Protein AF-A0A147KIE3-F1 (afdb_monomer)

pLDDT: mean 81.84, std 14.67, range [44.56, 96.06]

Secondary structure (DSSP, 8-state):
-PPPPHHHHHHHHHHSS--HHHHHHHHH-TTSEEEEEE-TTS-EEEEEEE-SPPPPHHHHHTT--SEEEESSHHHHHHHHHHHHHHHHHHHH--

Nearest PDB structures (foldseek):
  1yvo-assembly1_A  TM=3.353E-01  e=1.344E+00  Pseudomonas aeruginosa PAO1
  4q3o-assembly4_H  TM=3.858E-01  e=2.890E+00  unidentified
  7kwh-assembly1_L  TM=3.612E-01  e=3.283E+00  Vibrio cholerae O1 biovar El Tor str. N16961

Sequence (94 aa):
MTEPSERELQRLNLLGPWPTGAEDLEASHPDWMIWRSRGQDGTHGPWMAQRPEFLTPRQQTRGLRSTLTADTVDELGRLLDAQERLREQEASDG

Solvent-accessible surface area (backbone atoms only — not comparable to full-atom values): 5686 Å² total; per-residue (Å²): 136,83,79,76,49,72,71,52,48,52,47,49,74,75,59,54,87,73,56,70,70,54,57,53,46,40,70,74,36,77,74,38,51,71,50,68,42,67,43,99,85,69,46,80,50,41,31,35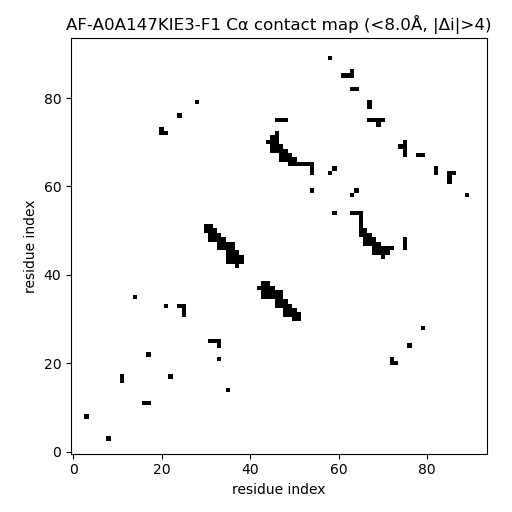,34,37,38,90,66,86,76,52,74,68,48,42,73,70,66,50,69,50,64,49,77,22,85,41,66,70,54,40,49,55,50,51,56,50,47,51,55,50,50,54,52,53,66,74,76,110

Foldseek 3Di:
DDDDDPVRVVVCVLAPPDP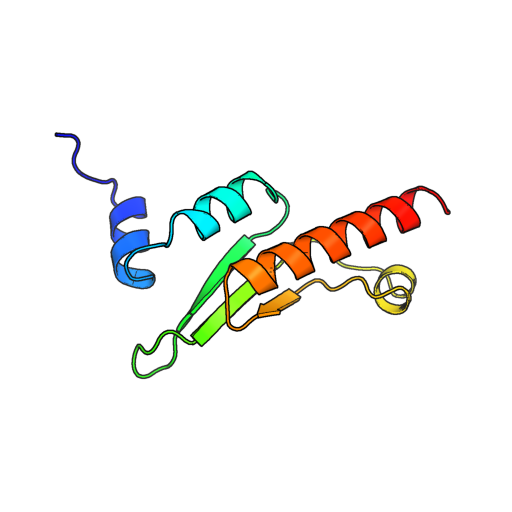PLVVVLCVVCVQKDWGWDADPVRDTHWIKIAGPDDDDPVLVVLPADRMDTGRDSVVVSVVSVVNVVSVVVVVVVD

Radius of gyration: 15.52 Å; Cα contacts (8 Å, |Δi|>4): 95; chains: 1; bounding box: 34×27×50 Å

Organism: NCBI:txid665004

Mean predicted aligned error: 8.34 Å

Structure (mmCIF, N/CA/C/O backbone):
data_AF-A0A147KIE3-F1
#
_entry.id   AF-A0A147KIE3-F1
#
loop_
_atom_site.group_PDB
_atom_site.id
_atom_site.type_symbol
_atom_site.label_atom_id
_atom_site.label_alt_id
_atom_site.label_comp_id
_atom_site.label_asym_id
_atom_site.label_entity_id
_atom_site.label_seq_id
_atom_site.pdbx_PDB_ins_code
_atom_site.Cartn_x
_atom_site.Cartn_y
_atom_site.Cartn_z
_atom_site.occupancy
_atom_site.B_iso_or_equiv
_atom_site.auth_seq_id
_atom_site.auth_comp_id
_atom_site.auth_asym_id
_atom_site.auth_atom_id
_atom_site.pdbx_PDB_model_num
ATOM 1 N N . MET A 1 1 ? -8.765 11.644 -30.950 1.00 44.56 1 MET A N 1
ATOM 2 C CA . MET A 1 1 ? -7.559 11.306 -30.170 1.00 44.56 1 MET A CA 1
ATOM 3 C C . MET A 1 1 ? -7.428 12.389 -29.126 1.00 44.56 1 MET A C 1
ATOM 5 O O . MET A 1 1 ? -7.211 13.529 -29.507 1.00 44.56 1 MET A O 1
ATOM 9 N N . THR A 1 2 ? -7.722 12.075 -27.870 1.00 62.34 2 THR A N 1
ATOM 10 C CA . THR A 1 2 ? -7.643 13.049 -26.776 1.00 62.34 2 THR A CA 1
ATOM 11 C C . THR A 1 2 ? -6.191 13.120 -26.332 1.00 62.34 2 THR A C 1
ATOM 13 O O . THR A 1 2 ? -5.588 12.080 -26.073 1.00 62.34 2 THR A O 1
ATOM 16 N N . GLU A 1 3 ? -5.614 14.315 -26.322 1.00 57.66 3 GLU A N 1
ATOM 17 C CA . GLU A 1 3 ? -4.260 14.513 -25.811 1.00 57.66 3 GLU A CA 1
ATOM 18 C C . GLU A 1 3 ? -4.255 14.263 -24.291 1.00 57.66 3 GLU A C 1
ATOM 20 O O . GLU A 1 3 ? -5.180 14.712 -23.605 1.00 57.66 3 GLU A O 1
ATOM 25 N N . PRO A 1 4 ? -3.274 13.508 -23.762 1.00 55.59 4 PRO A N 1
ATOM 26 C CA . PRO A 1 4 ? -3.196 13.204 -22.338 1.00 55.59 4 PRO A CA 1
ATOM 27 C C . PRO A 1 4 ? -3.027 14.494 -21.534 1.00 55.59 4 PRO A C 1
ATOM 29 O O . PRO A 1 4 ? -2.285 15.399 -21.921 1.00 55.59 4 PRO A O 1
ATOM 32 N N . SER A 1 5 ? -3.723 14.583 -20.402 1.00 75.25 5 SER A N 1
ATOM 33 C CA . SER A 1 5 ? -3.676 15.770 -19.539 1.00 75.25 5 SER A CA 1
ATOM 34 C C . SER A 1 5 ? -2.264 16.003 -18.983 1.00 75.25 5 SER A C 1
ATOM 36 O O . SER A 1 5 ? -1.483 15.069 -18.844 1.00 75.25 5 SER A O 1
ATOM 38 N N . GLU A 1 6 ? -1.928 17.226 -18.566 1.00 50.06 6 GLU A N 1
ATOM 39 C CA . GLU A 1 6 ? -0.601 17.546 -18.000 1.00 50.06 6 GLU A CA 1
ATOM 40 C C . GLU A 1 6 ? -0.248 16.690 -16.765 1.00 50.06 6 GLU A C 1
ATOM 42 O O . GLU A 1 6 ? 0.891 16.255 -16.605 1.00 50.06 6 GLU A O 1
ATOM 47 N N . ARG A 1 7 ? -1.248 16.342 -15.943 1.00 56.41 7 ARG A N 1
ATOM 48 C CA . ARG A 1 7 ? -1.111 15.358 -14.851 1.00 56.41 7 ARG A CA 1
ATOM 49 C C . ARG A 1 7 ? -0.764 13.952 -15.342 1.00 56.41 7 ARG A C 1
ATOM 51 O O . ARG A 1 7 ? -0.026 13.229 -14.683 1.00 56.41 7 ARG A O 1
ATOM 58 N N . GLU A 1 8 ? -1.310 13.571 -16.483 1.00 58.78 8 GLU A N 1
ATOM 59 C CA . GLU A 1 8 ? -1.138 12.266 -17.119 1.00 58.78 8 GLU A CA 1
ATOM 60 C C . GLU A 1 8 ? 0.238 12.172 -17.785 1.00 58.7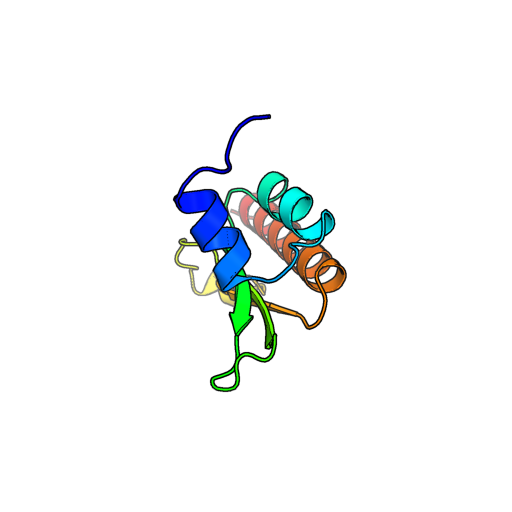8 8 GLU A C 1
ATOM 62 O O . GLU A 1 8 ? 0.931 11.169 -17.651 1.00 58.78 8 GLU A O 1
ATOM 67 N N . LEU A 1 9 ? 0.697 13.270 -18.390 1.00 56.66 9 LEU A N 1
ATOM 68 C CA . LEU A 1 9 ? 2.060 13.432 -18.887 1.00 56.66 9 LEU A CA 1
ATOM 69 C C . LEU A 1 9 ? 3.087 13.451 -17.750 1.00 56.66 9 LEU A C 1
ATOM 71 O O . LEU A 1 9 ? 4.119 12.795 -17.861 1.00 56.66 9 LEU A O 1
ATOM 75 N N . GLN A 1 10 ? 2.808 14.131 -16.632 1.00 57.00 10 GLN A N 1
ATOM 76 C CA . GLN A 1 10 ? 3.653 14.048 -15.436 1.00 57.00 10 GLN A CA 1
ATOM 77 C C . GLN A 1 10 ? 3.688 12.620 -14.870 1.00 57.00 10 GLN A C 1
ATOM 79 O O . GLN A 1 10 ? 4.769 12.148 -14.525 1.00 57.00 10 GLN A O 1
ATOM 84 N N . ARG A 1 11 ? 2.558 11.896 -14.857 1.00 51.25 11 ARG A N 1
ATOM 85 C CA . ARG A 1 11 ? 2.492 10.465 -14.501 1.00 51.25 11 ARG A CA 1
ATOM 86 C C . ARG A 1 11 ? 3.359 9.601 -15.425 1.00 51.25 11 ARG A C 1
ATOM 88 O O . ARG A 1 11 ? 4.216 8.868 -14.942 1.00 51.25 11 ARG A O 1
ATOM 95 N N . LEU A 1 12 ? 3.198 9.729 -16.739 1.00 53.25 12 LEU A N 1
ATOM 96 C CA . LEU A 1 12 ? 3.939 8.951 -17.740 1.00 53.25 12 LEU A CA 1
ATOM 97 C C . LEU A 1 12 ? 5.452 9.229 -17.706 1.00 53.25 12 LEU A C 1
ATOM 99 O O . LEU A 1 12 ? 6.257 8.315 -17.882 1.00 53.25 12 LEU A O 1
ATOM 103 N N . ASN A 1 13 ? 5.850 10.477 -17.444 1.00 54.12 13 ASN A N 1
ATOM 104 C CA . ASN A 1 13 ? 7.254 10.899 -17.431 1.00 54.12 13 ASN A CA 1
ATOM 105 C C . ASN A 1 13 ? 7.970 10.576 -16.097 1.00 54.12 13 ASN A C 1
ATOM 107 O O . ASN A 1 13 ? 9.197 10.444 -16.048 1.00 54.12 13 ASN A O 1
ATOM 111 N N . LEU A 1 14 ? 7.217 10.406 -15.003 1.00 52.59 14 LEU A N 1
ATOM 112 C CA . LEU A 1 14 ? 7.757 10.011 -13.698 1.00 52.59 14 LEU A CA 1
ATOM 113 C C . LEU A 1 14 ? 7.894 8.485 -13.527 1.00 52.59 14 LEU A C 1
ATOM 115 O O . LEU A 1 14 ? 8.780 8.076 -12.774 1.00 52.59 14 LEU A O 1
ATOM 119 N N . LEU A 1 15 ? 7.080 7.663 -14.212 1.00 50.31 15 LEU A N 1
ATOM 120 C CA . LEU A 1 15 ? 6.797 6.276 -13.785 1.00 50.31 15 LEU A CA 1
ATOM 121 C C . LEU A 1 15 ? 7.095 5.158 -14.812 1.00 50.31 15 LEU A C 1
ATOM 123 O O . LEU A 1 15 ? 6.955 3.982 -14.474 1.00 50.31 15 LEU A O 1
ATOM 127 N N . GLY A 1 16 ? 7.511 5.476 -16.046 1.00 49.75 16 GLY A N 1
ATOM 128 C CA . GLY A 1 16 ? 7.540 4.474 -17.125 1.00 49.75 16 GLY A CA 1
ATOM 129 C C . GLY A 1 16 ? 6.122 3.974 -17.465 1.00 49.75 16 GLY A C 1
ATOM 130 O O . GLY A 1 16 ? 5.150 4.520 -16.942 1.00 49.75 16 GLY A O 1
ATOM 131 N N . PRO A 1 17 ? 5.943 2.973 -18.351 1.00 53.34 17 PRO A N 1
ATOM 132 C CA . PRO A 1 17 ? 4.619 2.405 -18.582 1.00 53.34 17 PRO A CA 1
ATOM 133 C C . PRO A 1 17 ? 4.105 1.806 -17.270 1.00 53.34 17 PRO A C 1
ATOM 135 O O . PRO A 1 17 ? 4.665 0.836 -16.754 1.00 53.34 17 PRO A O 1
ATOM 138 N N . TRP A 1 18 ? 3.062 2.423 -16.721 1.00 59.25 18 TRP A N 1
ATOM 1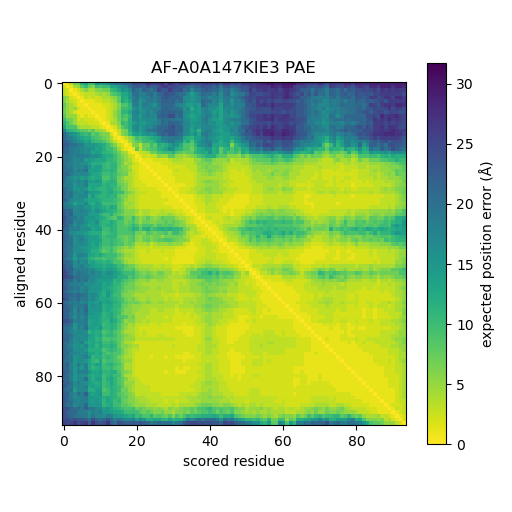39 C CA . TRP A 1 18 ? 2.358 1.925 -15.554 1.00 59.25 18 TRP A CA 1
ATOM 140 C C . TRP A 1 18 ? 1.750 0.568 -15.928 1.00 59.25 18 TRP A C 1
ATOM 142 O O . TRP A 1 18 ? 0.996 0.495 -16.902 1.00 59.25 18 TRP A O 1
ATOM 152 N N . PRO A 1 19 ? 2.124 -0.536 -15.264 1.00 66.88 19 PRO A N 1
ATOM 153 C CA . PRO A 1 19 ? 1.493 -1.809 -15.557 1.00 66.88 19 PRO A CA 1
ATOM 154 C C . PRO A 1 19 ? 0.022 -1.707 -15.153 1.00 66.88 19 PRO A C 1
ATOM 156 O O . PRO A 1 19 ? -0.271 -1.197 -14.074 1.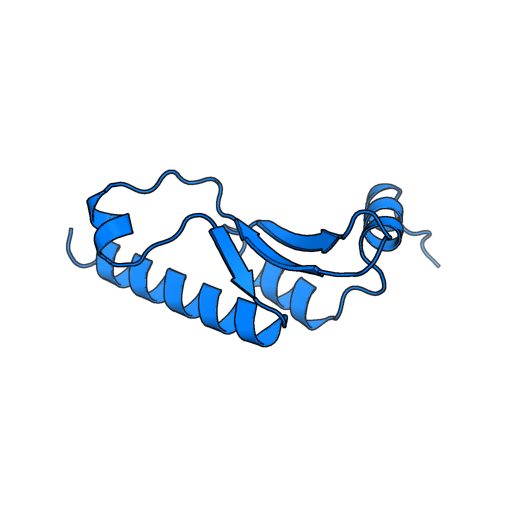00 66.88 19 PRO A O 1
ATOM 159 N N . THR A 1 20 ? -0.886 -2.230 -15.979 1.00 65.25 20 THR A N 1
ATOM 160 C CA . THR A 1 20 ? -2.340 -2.244 -15.717 1.00 65.25 20 THR A CA 1
ATOM 161 C C . THR A 1 20 ? -2.664 -2.689 -14.284 1.00 65.25 20 THR A C 1
ATOM 163 O O . THR A 1 20 ? -3.474 -2.069 -13.607 1.00 65.25 20 THR A O 1
ATOM 166 N N . GLY A 1 21 ? -1.908 -3.658 -13.753 1.00 73.81 21 GLY A N 1
ATOM 167 C CA . GLY A 1 21 ? -2.085 -4.143 -12.383 1.00 73.81 21 GLY A CA 1
ATOM 168 C C . GLY A 1 21 ? -1.871 -3.109 -11.269 1.00 73.81 21 GLY A C 1
ATOM 169 O O . GLY A 1 21 ? -2.380 -3.315 -10.177 1.00 73.81 21 GLY A O 1
ATOM 170 N N . ALA A 1 22 ? -1.156 -2.003 -11.499 1.00 78.19 22 ALA A N 1
ATOM 171 C CA . ALA A 1 22 ? -0.991 -0.947 -10.496 1.00 78.19 22 ALA A CA 1
ATOM 172 C C . ALA A 1 22 ? -2.166 0.051 -10.490 1.00 78.19 22 ALA A C 1
ATOM 174 O O . ALA A 1 22 ? -2.483 0.604 -9.441 1.00 78.19 22 ALA A O 1
ATOM 175 N N . GLU A 1 23 ? -2.834 0.262 -11.631 1.00 81.56 23 GLU A N 1
ATOM 176 C CA . GLU A 1 23 ? -4.092 1.026 -11.718 1.00 81.56 23 GLU A CA 1
ATOM 177 C C . GLU A 1 23 ? -5.221 0.284 -11.003 1.00 81.56 23 GLU A C 1
ATOM 179 O O . GLU A 1 23 ? -5.936 0.876 -10.195 1.00 81.56 23 GLU A O 1
ATOM 184 N N . ASP A 1 24 ? -5.330 -1.024 -11.247 1.00 85.62 24 ASP A N 1
ATOM 185 C CA . ASP A 1 24 ? -6.297 -1.883 -10.561 1.00 85.62 24 ASP A CA 1
ATOM 186 C C . ASP A 1 24 ? -6.067 -1.886 -9.040 1.00 85.62 24 ASP A C 1
ATOM 188 O O . ASP A 1 24 ? -7.024 -1.865 -8.261 1.00 85.62 24 ASP A O 1
ATOM 192 N N . LEU A 1 25 ? -4.799 -1.855 -8.608 1.00 87.56 25 LEU A N 1
ATOM 193 C CA . LEU A 1 25 ? -4.425 -1.780 -7.195 1.00 87.56 25 LEU A CA 1
ATOM 194 C C . LEU A 1 25 ? -4.869 -0.458 -6.551 1.00 87.56 25 LEU A C 1
ATOM 196 O O . LEU A 1 25 ? -5.462 -0.466 -5.477 1.00 87.56 25 LEU A O 1
ATOM 200 N N . GLU A 1 26 ? -4.615 0.675 -7.210 1.00 88.12 26 GLU A N 1
ATOM 201 C CA . GLU A 1 26 ? -5.038 2.000 -6.732 1.00 88.12 26 GLU A CA 1
ATOM 202 C C . GLU A 1 26 ? -6.567 2.102 -6.650 1.00 88.12 26 GLU A C 1
ATOM 204 O O . GLU A 1 26 ? -7.105 2.605 -5.664 1.00 88.12 26 GLU A O 1
ATOM 209 N N . ALA A 1 27 ? -7.278 1.553 -7.639 1.00 88.69 27 ALA A N 1
ATOM 210 C CA . ALA A 1 27 ? -8.737 1.510 -7.636 1.00 88.69 27 ALA A CA 1
ATOM 211 C C . ALA A 1 27 ? -9.308 0.615 -6.520 1.00 88.69 27 ALA A C 1
ATOM 213 O O . ALA A 1 27 ? -10.348 0.939 -5.944 1.00 88.69 27 ALA A O 1
ATOM 214 N N . SER A 1 28 ? -8.634 -0.495 -6.207 1.00 90.75 28 SER A N 1
ATOM 215 C CA . SER A 1 28 ? -9.073 -1.457 -5.185 1.00 90.75 28 SER A CA 1
ATOM 216 C C . SER A 1 28 ? -8.736 -1.018 -3.757 1.00 90.75 28 SER A C 1
ATOM 218 O O . SER A 1 28 ? -9.398 -1.448 -2.814 1.00 90.75 28 SER A O 1
ATOM 220 N N . HIS A 1 29 ? -7.742 -0.141 -3.586 1.00 91.19 29 HIS A N 1
ATOM 221 C CA . HIS A 1 29 ? -7.262 0.323 -2.283 1.00 91.19 29 HIS A CA 1
ATOM 222 C C . HIS A 1 29 ? -7.220 1.862 -2.210 1.00 91.19 29 HIS A C 1
ATOM 224 O O . HIS A 1 29 ? -6.141 2.441 -2.086 1.00 91.19 29 HIS A O 1
ATOM 230 N N . PRO A 1 30 ? -8.378 2.553 -2.230 1.00 90.06 30 PRO A N 1
ATOM 231 C CA . PRO A 1 30 ? -8.440 4.020 -2.301 1.00 90.06 30 PRO A CA 1
ATOM 232 C C . PRO A 1 30 ? -7.858 4.740 -1.072 1.00 90.06 30 PRO A C 1
ATOM 234 O O . PRO A 1 30 ? -7.518 5.920 -1.151 1.00 90.06 30 PRO A O 1
ATOM 237 N N . ASP A 1 31 ? -7.718 4.041 0.056 1.00 90.19 31 ASP A N 1
ATOM 238 C CA . ASP A 1 31 ? -7.082 4.561 1.275 1.00 90.19 31 ASP A CA 1
ATOM 239 C C . ASP A 1 31 ? -5.542 4.569 1.200 1.00 90.19 31 ASP A C 1
ATOM 241 O O . ASP A 1 31 ? -4.867 5.099 2.091 1.00 90.19 31 ASP A O 1
ATOM 245 N N . TRP A 1 32 ? -4.973 3.981 0.145 1.00 92.94 32 TRP A N 1
ATOM 246 C CA . TRP A 1 32 ? -3.541 3.825 -0.043 1.00 92.94 32 TRP A CA 1
ATOM 247 C C . TRP A 1 32 ? -3.057 4.627 -1.246 1.00 92.94 32 TRP A C 1
ATOM 249 O O . TRP A 1 32 ? -3.495 4.458 -2.378 1.00 92.94 32 TRP A O 1
ATOM 259 N N . MET A 1 33 ? -2.064 5.474 -1.007 1.00 91.94 33 MET A N 1
ATOM 260 C CA . MET A 1 33 ? -1.259 6.059 -2.066 1.00 91.94 33 MET A CA 1
ATOM 261 C C . MET A 1 33 ? -0.254 5.010 -2.536 1.00 91.94 33 MET A C 1
ATOM 263 O O . MET A 1 33 ? 0.544 4.543 -1.727 1.00 91.94 33 MET A O 1
ATOM 267 N N . ILE A 1 34 ? -0.274 4.651 -3.819 1.00 90.75 34 ILE A N 1
ATOM 268 C CA . ILE A 1 34 ? 0.612 3.638 -4.409 1.00 90.75 34 ILE A CA 1
ATOM 269 C C . ILE A 1 34 ? 1.528 4.301 -5.437 1.00 90.75 34 ILE A C 1
ATOM 271 O O . ILE A 1 34 ? 1.088 5.088 -6.273 1.00 90.75 34 ILE A O 1
ATOM 275 N N . TRP A 1 35 ? 2.823 4.003 -5.377 1.00 89.19 35 TRP A N 1
ATOM 276 C CA . TRP A 1 35 ? 3.804 4.523 -6.326 1.00 89.19 35 TRP A CA 1
ATOM 277 C C . TRP A 1 35 ? 4.993 3.581 -6.472 1.00 89.19 35 TRP A C 1
ATOM 279 O O . TRP A 1 35 ? 5.228 2.703 -5.643 1.00 89.19 35 TRP A O 1
ATOM 289 N N . ARG A 1 36 ? 5.789 3.788 -7.522 1.00 86.75 36 ARG A N 1
ATOM 290 C CA . ARG A 1 36 ? 7.065 3.096 -7.693 1.00 86.75 36 ARG A CA 1
ATOM 291 C C . ARG A 1 36 ? 8.206 4.029 -7.315 1.00 86.75 36 ARG A C 1
ATOM 293 O O . ARG A 1 36 ? 8.290 5.147 -7.822 1.00 86.75 36 ARG A O 1
ATOM 300 N N . SER A 1 37 ? 9.068 3.588 -6.403 1.00 86.44 37 SER A N 1
ATOM 301 C CA . SER A 1 37 ? 10.268 4.336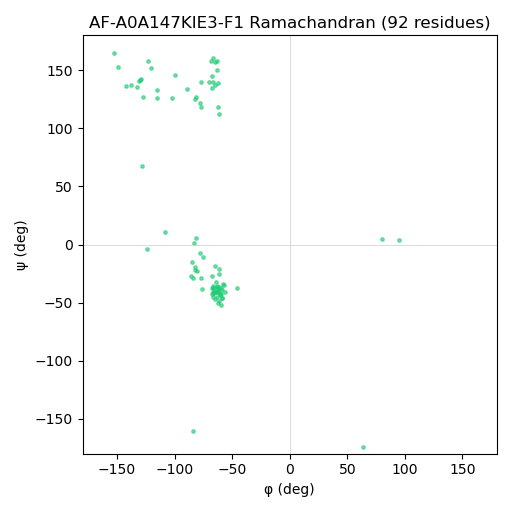 -6.031 1.00 86.44 37 SER A CA 1
ATOM 302 C C . SER A 1 37 ? 11.201 4.478 -7.235 1.00 86.44 37 SER A C 1
ATOM 304 O O . SER A 1 37 ? 11.240 3.612 -8.113 1.00 86.44 37 SER A O 1
ATOM 306 N N . ARG A 1 38 ? 11.974 5.563 -7.274 1.00 81.62 38 ARG A N 1
ATOM 307 C CA . ARG A 1 38 ? 12.945 5.831 -8.336 1.00 81.62 38 ARG A CA 1
ATOM 308 C C . ARG A 1 38 ? 14.306 6.133 -7.723 1.00 81.62 38 ARG A C 1
ATOM 310 O O . ARG A 1 38 ? 14.419 6.993 -6.850 1.00 81.62 38 ARG A O 1
ATOM 317 N N . GLY A 1 39 ? 15.325 5.407 -8.176 1.00 79.62 39 GLY A N 1
ATOM 318 C CA . GLY A 1 39 ? 16.718 5.653 -7.820 1.00 79.62 39 GLY A CA 1
ATOM 319 C C . GLY A 1 39 ? 17.217 6.985 -8.383 1.00 79.62 39 GLY A C 1
ATOM 320 O O . GLY A 1 39 ? 16.644 7.532 -9.328 1.00 79.62 39 GLY A O 1
ATOM 321 N N . GLN A 1 40 ? 18.308 7.514 -7.819 1.00 79.12 40 GLN A N 1
ATOM 322 C CA . GLN A 1 40 ? 18.928 8.759 -8.308 1.00 79.12 40 GLN A CA 1
ATOM 323 C C . GLN A 1 40 ? 19.430 8.651 -9.757 1.00 79.12 40 GLN A C 1
ATOM 325 O O . GLN A 1 40 ? 19.517 9.649 -10.463 1.00 79.12 40 GLN A O 1
ATOM 330 N N . ASP A 1 41 ? 19.731 7.435 -10.203 1.00 81.38 41 ASP A N 1
ATOM 331 C CA . ASP A 1 41 ? 20.130 7.078 -11.566 1.00 81.38 41 ASP A CA 1
ATOM 332 C C . ASP A 1 41 ? 18.935 6.883 -12.519 1.00 81.38 41 ASP A C 1
ATOM 334 O O . ASP A 1 41 ? 19.106 6.561 -13.693 1.00 81.38 41 ASP A O 1
ATOM 338 N N . GLY A 1 42 ? 17.712 7.079 -12.026 1.00 76.38 42 GLY A N 1
ATOM 339 C CA . GLY A 1 42 ? 16.485 6.894 -12.782 1.00 76.38 42 GLY A CA 1
ATOM 340 C C . GLY A 1 42 ? 16.034 5.442 -12.908 1.00 76.38 42 GLY A C 1
ATOM 341 O O . GLY A 1 42 ? 15.026 5.204 -13.573 1.00 76.38 42 GLY A O 1
ATOM 342 N N . THR A 1 43 ? 16.719 4.493 -12.262 1.00 80.75 43 THR A N 1
ATOM 343 C CA . THR A 1 43 ? 16.261 3.103 -12.204 1.00 80.75 43 THR A CA 1
ATOM 344 C C . THR A 1 43 ? 14.982 2.992 -11.385 1.00 80.75 43 THR A C 1
ATOM 346 O O . THR A 1 43 ? 14.759 3.7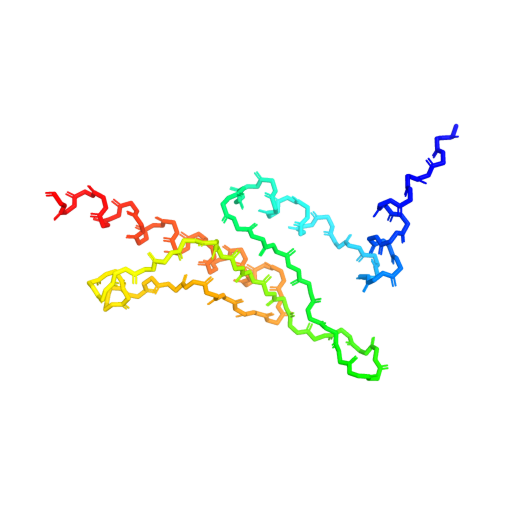20 -10.412 1.00 80.75 43 THR A O 1
ATOM 349 N N . HIS A 1 44 ? 14.102 2.083 -11.797 1.00 80.81 44 HIS A N 1
ATOM 350 C CA . HIS A 1 44 ? 12.899 1.807 -11.033 1.00 80.81 44 HIS A CA 1
ATOM 351 C C . HIS A 1 44 ? 13.244 0.945 -9.818 1.00 80.81 44 HIS A C 1
ATOM 353 O O . HIS A 1 44 ? 13.704 -0.186 -9.964 1.00 80.81 44 HIS A O 1
ATOM 359 N N . GLY A 1 45 ? 12.992 1.494 -8.635 1.00 84.00 45 GLY A N 1
ATOM 360 C CA . GLY A 1 45 ? 13.089 0.796 -7.363 1.00 84.00 45 GLY A CA 1
ATOM 361 C C . GLY A 1 45 ? 11.813 0.012 -7.030 1.00 84.00 45 GLY A C 1
ATOM 362 O O . GLY A 1 45 ? 10.999 -0.281 -7.921 1.00 84.00 45 GLY A O 1
ATOM 363 N N . PRO A 1 46 ? 11.625 -0.331 -5.744 1.00 90.81 46 PRO A N 1
ATOM 364 C CA . PRO A 1 46 ? 10.482 -1.116 -5.306 1.00 90.81 46 PRO A CA 1
ATOM 365 C C . PRO A 1 46 ? 9.170 -0.334 -5.428 1.00 90.81 46 PRO A C 1
ATOM 367 O O . PRO A 1 46 ? 9.136 0.902 -5.437 1.00 90.81 46 PRO A O 1
ATOM 370 N N . TRP A 1 47 ? 8.079 -1.083 -5.492 1.00 91.38 47 TRP A N 1
ATOM 371 C CA . TRP A 1 47 ? 6.730 -0.590 -5.286 1.00 91.38 47 TRP A CA 1
ATOM 372 C C . TRP A 1 47 ? 6.516 -0.223 -3.823 1.00 91.38 47 TRP A C 1
ATOM 374 O O . TRP A 1 47 ? 6.977 -0.908 -2.913 1.00 91.38 47 TRP A O 1
ATOM 384 N N . MET A 1 48 ? 5.813 0.878 -3.612 1.00 92.81 48 MET A N 1
ATOM 385 C CA . MET A 1 48 ? 5.544 1.468 -2.315 1.00 92.81 48 MET A CA 1
ATOM 386 C C . MET A 1 48 ? 4.046 1.722 -2.197 1.00 92.81 48 MET A C 1
ATOM 388 O O . MET A 1 48 ? 3.412 2.150 -3.162 1.00 92.81 48 MET A O 1
ATOM 392 N N . ALA A 1 49 ? 3.500 1.511 -1.004 1.00 94.25 49 ALA A N 1
ATOM 393 C CA . ALA A 1 49 ? 2.183 2.013 -0.649 1.00 94.25 49 ALA A CA 1
ATOM 394 C C . ALA A 1 49 ? 2.243 2.722 0.701 1.00 94.25 49 ALA A C 1
ATOM 396 O O . ALA A 1 49 ? 2.921 2.257 1.617 1.00 94.25 49 ALA A O 1
ATOM 397 N N . GLN A 1 50 ? 1.524 3.828 0.846 1.00 94.44 50 GLN A N 1
ATOM 398 C CA . GLN A 1 50 ? 1.370 4.522 2.117 1.00 94.44 50 GLN A CA 1
ATOM 399 C C . GLN A 1 50 ? -0.066 4.964 2.312 1.00 94.44 50 GLN A C 1
ATOM 401 O O . GLN A 1 50 ? -0.685 5.524 1.413 1.00 94.44 50 GLN A O 1
ATOM 406 N N . ARG A 1 51 ? -0.560 4.782 3.529 1.00 92.19 51 ARG A N 1
ATOM 407 C CA . ARG A 1 51 ? -1.823 5.365 3.970 1.00 92.19 51 ARG A CA 1
ATOM 408 C C . ARG A 1 51 ? -1.574 6.629 4.793 1.00 92.19 51 ARG A C 1
ATOM 410 O O . ARG A 1 51 ? -0.589 6.681 5.536 1.00 92.19 51 ARG A O 1
ATOM 417 N N . PRO A 1 52 ? -2.456 7.636 4.707 1.00 84.81 52 PRO A N 1
ATOM 418 C CA . PRO A 1 52 ? -2.303 8.887 5.446 1.00 84.81 52 PRO A CA 1
ATOM 419 C C . PRO A 1 52 ? -2.641 8.757 6.941 1.00 84.81 52 PRO A C 1
ATOM 421 O O . PRO A 1 52 ? -2.382 9.685 7.705 1.00 84.81 52 PRO A O 1
ATOM 424 N N . GLU A 1 53 ? -3.229 7.639 7.380 1.00 86.31 53 GLU A N 1
ATOM 425 C CA . GLU A 1 53 ? -3.645 7.462 8.773 1.00 86.31 53 GLU A CA 1
ATOM 426 C C . GLU A 1 53 ? -2.483 7.142 9.730 1.00 86.31 53 GLU A C 1
ATOM 428 O O . GLU A 1 53 ? -1.578 6.345 9.448 1.00 86.31 53 GLU A O 1
ATOM 433 N N . PHE A 1 54 ? -2.554 7.747 10.918 1.00 86.44 54 PHE A N 1
ATOM 434 C CA . PHE A 1 54 ? -1.672 7.435 12.036 1.00 86.44 54 PHE A CA 1
ATOM 435 C C . PHE A 1 54 ? -2.175 6.193 12.767 1.00 86.44 54 PHE A C 1
ATOM 437 O O . PHE A 1 54 ? -3.318 6.145 13.216 1.00 86.44 54 PHE A O 1
ATOM 444 N N . LEU A 1 55 ? -1.295 5.208 12.941 1.00 89.19 55 LEU A N 1
ATOM 445 C CA . LEU A 1 55 ? -1.629 3.980 13.653 1.00 89.19 55 LEU A CA 1
ATOM 446 C C . LEU A 1 55 ? -1.356 4.103 15.142 1.00 89.19 55 LEU A C 1
ATOM 448 O O . LEU A 1 55 ? -0.265 4.493 15.568 1.00 89.19 55 LEU A O 1
ATOM 452 N N . THR A 1 56 ? -2.317 3.663 15.942 1.00 91.00 56 THR A N 1
ATOM 453 C CA . THR A 1 56 ? -2.126 3.510 17.383 1.00 91.00 56 THR A CA 1
ATOM 454 C C . THR A 1 56 ? -1.071 2.432 17.685 1.00 91.00 56 THR A C 1
ATOM 456 O O . THR A 1 56 ? -0.850 1.524 16.875 1.00 91.00 56 THR A O 1
ATOM 459 N N . PRO A 1 57 ? -0.432 2.458 18.870 1.00 92.06 57 PRO A N 1
ATOM 460 C CA . PRO A 1 57 ? 0.510 1.409 19.263 1.00 92.06 57 PRO A CA 1
ATOM 461 C C . PRO A 1 57 ? -0.093 -0.008 19.249 1.00 92.06 57 PRO A C 1
ATOM 463 O O . PRO A 1 57 ? 0.596 -0.961 18.882 1.00 92.06 57 PRO A O 1
ATOM 466 N N . ARG A 1 58 ? -1.385 -0.162 19.592 1.00 90.88 58 ARG A N 1
ATOM 467 C CA . ARG A 1 58 ? -2.106 -1.453 19.540 1.00 90.88 58 ARG A CA 1
ATOM 468 C C . ARG A 1 58 ? -2.169 -1.994 18.110 1.00 90.88 58 ARG A C 1
ATOM 470 O O . ARG A 1 58 ? -1.743 -3.124 17.876 1.00 90.88 58 ARG A O 1
ATOM 477 N N . GLN A 1 59 ? -2.592 -1.157 17.165 1.00 91.50 59 GLN A N 1
ATOM 478 C CA . GLN A 1 59 ? -2.662 -1.499 15.741 1.00 91.50 59 GLN A CA 1
ATOM 479 C C . GLN A 1 59 ? -1.288 -1.908 15.197 1.00 91.50 59 GLN A C 1
ATOM 481 O O . GLN A 1 59 ? -1.146 -2.946 14.550 1.00 91.50 59 GLN A O 1
ATOM 486 N N . GLN A 1 60 ? -0.243 -1.144 15.524 1.00 91.25 60 GLN A N 1
ATOM 487 C CA . GLN A 1 60 ? 1.125 -1.465 15.107 1.00 91.25 60 GLN A CA 1
ATOM 488 C C . GLN A 1 60 ? 1.615 -2.803 15.681 1.00 91.25 60 GLN A C 1
ATOM 490 O O . GLN A 1 60 ? 2.252 -3.585 14.968 1.00 91.25 60 GLN A O 1
ATOM 495 N N . THR A 1 61 ? 1.278 -3.095 16.942 1.00 92.19 61 THR A N 1
ATOM 496 C CA . THR A 1 61 ? 1.612 -4.364 17.614 1.00 92.19 61 THR A CA 1
ATOM 497 C C . THR A 1 61 ? 0.930 -5.555 16.941 1.00 92.19 61 THR A C 1
ATOM 499 O O . THR A 1 61 ? 1.512 -6.631 16.858 1.00 92.19 61 THR A O 1
ATOM 502 N N . ARG A 1 62 ? -0.268 -5.351 16.385 1.00 89.56 62 ARG A N 1
ATOM 503 C CA . ARG A 1 62 ? -1.009 -6.353 15.604 1.00 89.56 62 ARG A CA 1
ATOM 504 C C . ARG A 1 62 ? -0.568 -6.468 14.145 1.00 89.56 62 ARG A C 1
ATOM 506 O O . ARG A 1 62 ? -1.144 -7.236 13.388 1.00 89.56 62 ARG A O 1
ATOM 513 N N . GLY A 1 63 ? 0.487 -5.755 13.755 1.00 92.88 63 GLY A N 1
ATOM 514 C CA . GLY A 1 63 ? 1.102 -5.900 12.437 1.00 92.88 63 GLY A CA 1
ATOM 515 C C . GLY A 1 63 ? 0.599 -4.913 11.386 1.00 92.88 63 GLY A C 1
ATOM 516 O O . GLY A 1 63 ? 1.059 -4.976 10.247 1.00 92.88 63 GLY A O 1
ATOM 517 N N . LEU A 1 64 ? -0.274 -3.966 11.749 1.00 94.69 64 LEU A N 1
ATOM 518 C CA . LEU A 1 64 ? -0.645 -2.879 10.847 1.00 94.69 64 LEU A CA 1
ATOM 519 C C . LEU A 1 64 ? 0.560 -1.959 10.590 1.00 94.69 64 LEU A C 1
ATOM 521 O O . LEU A 1 64 ? 1.347 -1.657 11.494 1.00 94.69 64 LEU A O 1
ATOM 525 N N . ARG A 1 65 ? 0.723 -1.516 9.345 1.00 95.00 65 ARG A N 1
ATOM 526 C CA . ARG A 1 65 ? 1.822 -0.656 8.882 1.00 95.00 65 ARG A CA 1
ATOM 527 C C . ARG A 1 65 ? 1.282 0.532 8.102 1.00 95.00 65 ARG A C 1
ATOM 529 O O . ARG A 1 65 ? 0.307 0.389 7.378 1.00 95.00 65 ARG A O 1
ATOM 536 N N . SER A 1 66 ? 1.871 1.713 8.274 1.00 93.50 66 SER A N 1
ATOM 537 C CA . SER A 1 66 ? 1.487 2.897 7.486 1.00 93.50 66 SER A CA 1
ATOM 538 C C . SER A 1 66 ? 2.158 2.928 6.117 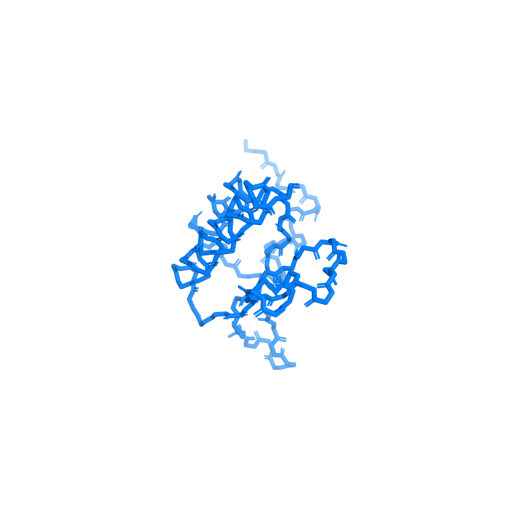1.00 93.50 66 SER A C 1
ATOM 540 O O . SER A 1 66 ? 1.659 3.602 5.226 1.00 93.50 66 SER A O 1
ATOM 542 N N . THR A 1 67 ? 3.251 2.180 5.950 1.00 94.81 67 THR A N 1
ATOM 543 C CA . THR A 1 67 ? 4.008 2.079 4.702 1.00 94.81 67 THR A CA 1
ATOM 544 C C . THR A 1 67 ? 4.291 0.613 4.393 1.00 94.81 67 THR A C 1
ATOM 546 O O . THR A 1 67 ? 4.691 -0.138 5.287 1.00 94.81 67 THR A O 1
ATOM 549 N N . LEU A 1 68 ? 4.105 0.224 3.135 1.00 95.44 68 LEU A N 1
ATOM 550 C CA . LEU A 1 68 ? 4.437 -1.082 2.574 1.00 95.44 68 LEU A CA 1
ATOM 551 C C . LEU A 1 68 ? 5.435 -0.909 1.431 1.00 95.44 68 LEU A C 1
ATOM 553 O O . LEU A 1 68 ? 5.453 0.121 0.753 1.00 95.44 68 LEU A O 1
ATOM 557 N N . THR A 1 69 ? 6.246 -1.938 1.216 1.00 95.00 69 THR A N 1
ATOM 558 C CA . THR A 1 69 ? 7.256 -1.981 0.160 1.00 95.00 69 THR A CA 1
ATOM 559 C C . THR A 1 69 ? 7.308 -3.389 -0.417 1.00 95.00 69 THR A C 1
ATOM 561 O O . THR A 1 69 ? 7.285 -4.354 0.347 1.00 95.00 69 THR A O 1
ATOM 564 N N . ALA A 1 70 ? 7.384 -3.506 -1.740 1.00 93.31 70 ALA A N 1
ATOM 565 C CA . ALA A 1 70 ? 7.485 -4.777 -2.450 1.00 93.31 70 ALA A CA 1
ATOM 566 C C . ALA A 1 70 ? 8.276 -4.626 -3.756 1.00 93.31 70 ALA A C 1
ATOM 568 O O . ALA A 1 70 ? 8.282 -3.556 -4.361 1.00 93.31 70 ALA A O 1
ATOM 569 N N . ASP A 1 71 ? 8.920 -5.692 -4.225 1.00 89.31 71 ASP A N 1
ATOM 570 C CA . ASP A 1 71 ? 9.676 -5.659 -5.482 1.00 89.31 71 ASP A CA 1
ATOM 571 C C . ASP A 1 71 ? 8.752 -5.716 -6.709 1.00 89.31 71 ASP A C 1
ATOM 573 O O . ASP A 1 71 ? 9.052 -5.142 -7.762 1.00 89.31 71 ASP A O 1
ATOM 577 N N . THR A 1 72 ? 7.583 -6.346 -6.561 1.00 87.81 72 THR A N 1
ATOM 578 C CA . THR A 1 72 ? 6.566 -6.481 -7.610 1.00 87.81 72 THR A CA 1
ATOM 579 C C . THR A 1 72 ? 5.205 -5.914 -7.197 1.00 87.81 72 THR A C 1
ATOM 581 O O . THR A 1 72 ? 4.890 -5.783 -6.013 1.00 87.81 72 THR A O 1
ATOM 584 N N . VAL A 1 73 ? 4.374 -5.579 -8.191 1.00 88.69 73 VAL A N 1
ATOM 585 C CA . VAL A 1 73 ? 3.009 -5.076 -7.958 1.00 88.69 73 VAL A CA 1
ATOM 586 C C . VAL A 1 73 ? 2.098 -6.153 -7.356 1.00 88.69 73 VAL A C 1
ATOM 588 O O . VAL A 1 73 ? 1.327 -5.858 -6.449 1.00 88.69 73 VAL A O 1
ATOM 591 N N . ASP A 1 74 ? 2.246 -7.412 -7.779 1.00 89.31 74 ASP A N 1
ATOM 592 C CA . ASP A 1 74 ? 1.525 -8.557 -7.210 1.00 89.31 74 ASP A CA 1
ATOM 593 C C . ASP A 1 74 ? 1.825 -8.753 -5.720 1.00 89.31 74 ASP A C 1
ATOM 595 O O . ASP A 1 74 ? 0.926 -9.008 -4.918 1.00 89.31 74 ASP A O 1
ATOM 599 N N . GLU A 1 75 ? 3.095 -8.636 -5.328 1.00 92.50 75 GLU A N 1
ATOM 600 C CA . GLU A 1 75 ? 3.482 -8.706 -3.920 1.00 92.50 75 GLU A CA 1
ATOM 601 C C . GLU A 1 75 ? 2.911 -7.535 -3.128 1.00 92.50 75 GLU A C 1
ATOM 603 O O . GLU A 1 75 ? 2.408 -7.750 -2.024 1.00 92.50 75 GLU A O 1
ATOM 608 N N . LEU A 1 76 ? 2.921 -6.322 -3.695 1.00 94.00 76 LEU A N 1
ATOM 609 C CA . LEU A 1 76 ? 2.293 -5.171 -3.054 1.00 94.00 76 LEU A CA 1
ATOM 610 C C . LEU A 1 76 ? 0.792 -5.409 -2.834 1.00 94.00 76 LEU A C 1
ATOM 612 O O . LEU A 1 76 ? 0.298 -5.143 -1.741 1.00 94.00 76 LEU A O 1
ATOM 616 N N . GLY A 1 77 ? 0.090 -5.973 -3.820 1.00 93.38 77 GLY A N 1
ATOM 617 C CA . GLY A 1 77 ? -1.326 -6.321 -3.698 1.00 93.38 77 GLY A CA 1
ATOM 618 C C . GLY A 1 77 ? -1.602 -7.302 -2.565 1.00 93.38 77 GLY A C 1
ATOM 619 O O . GLY A 1 77 ? -2.453 -7.055 -1.716 1.00 93.38 77 GLY A O 1
ATOM 620 N N . ARG A 1 78 ? -0.799 -8.367 -2.455 1.00 94.50 78 ARG A N 1
ATOM 621 C CA . ARG A 1 78 ? -0.918 -9.324 -1.340 1.00 94.50 78 ARG A CA 1
ATOM 622 C C . ARG A 1 78 ? -0.677 -8.672 0.020 1.00 94.50 78 ARG A C 1
ATOM 624 O O . ARG A 1 78 ? -1.311 -9.060 1.002 1.00 94.50 78 ARG A O 1
ATOM 631 N N . LEU A 1 79 ? 0.254 -7.719 0.100 1.00 96.06 79 LEU A N 1
ATOM 632 C CA . LEU A 1 79 ? 0.508 -6.974 1.331 1.00 96.06 79 LEU A CA 1
ATOM 633 C C . LEU A 1 79 ? -0.676 -6.071 1.690 1.00 96.06 79 LEU A C 1
ATOM 635 O O . LEU A 1 79 ? -1.055 -6.037 2.859 1.00 96.06 79 LEU A O 1
ATOM 639 N N . LEU A 1 80 ? -1.270 -5.381 0.715 1.00 95.19 80 LEU A N 1
ATOM 640 C CA . LEU A 1 80 ? -2.452 -4.541 0.919 1.00 95.19 80 LEU A CA 1
ATOM 641 C C . LEU A 1 80 ? -3.645 -5.369 1.408 1.00 95.19 80 LEU A C 1
ATOM 643 O O . LEU A 1 80 ? -4.209 -5.052 2.453 1.00 95.19 80 LEU A O 1
ATOM 647 N N . ASP A 1 81 ? -3.941 -6.495 0.757 1.00 94.81 81 ASP A N 1
ATOM 648 C CA . ASP A 1 81 ? -4.987 -7.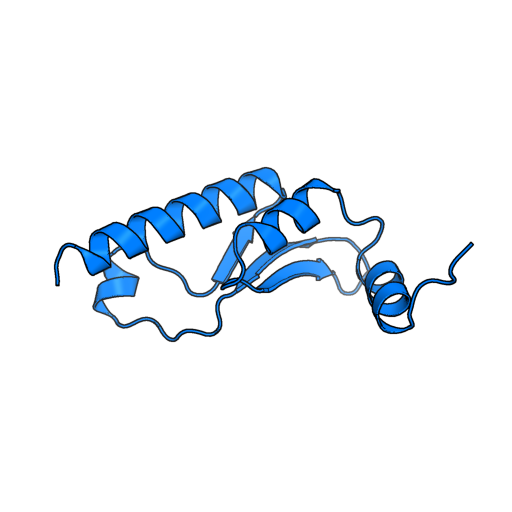428 1.198 1.00 94.81 81 ASP A CA 1
ATOM 649 C C . ASP A 1 81 ? -4.767 -7.911 2.637 1.00 94.81 81 ASP A C 1
ATOM 651 O O . ASP A 1 81 ? -5.705 -8.037 3.428 1.00 94.81 81 ASP A O 1
ATOM 655 N N . ALA A 1 82 ? -3.514 -8.193 3.005 1.00 95.38 82 ALA A N 1
ATOM 656 C CA . ALA A 1 82 ? -3.180 -8.582 4.368 1.00 95.38 82 ALA A CA 1
ATOM 657 C C . ALA A 1 82 ? -3.413 -7.437 5.369 1.00 95.38 82 ALA A C 1
ATOM 659 O O . ALA A 1 82 ? -3.874 -7.694 6.481 1.00 95.38 82 ALA A O 1
ATOM 660 N N . GLN A 1 83 ? -3.121 -6.187 4.995 1.00 94.94 83 GLN A N 1
ATOM 661 C CA . GLN A 1 83 ? -3.380 -5.023 5.846 1.00 94.94 83 GLN A CA 1
ATOM 662 C C . GLN A 1 83 ? -4.876 -4.772 6.050 1.00 94.94 83 GLN A C 1
ATOM 664 O O . GLN A 1 83 ? -5.275 -4.500 7.183 1.00 94.94 83 GLN A O 1
ATOM 669 N N . GLU A 1 84 ? -5.698 -4.922 5.011 1.00 92.69 84 GLU A N 1
ATOM 670 C CA . GLU A 1 84 ? -7.154 -4.782 5.131 1.00 92.69 84 GLU A CA 1
ATOM 671 C C . GLU A 1 84 ? -7.735 -5.849 6.067 1.00 92.69 84 GLU A C 1
ATOM 673 O O . GLU A 1 84 ? -8.428 -5.512 7.025 1.00 92.69 84 GLU A O 1
ATOM 678 N N . ARG A 1 85 ? -7.325 -7.118 5.925 1.00 93.12 85 ARG A N 1
ATOM 679 C CA . ARG A 1 85 ? -7.758 -8.195 6.841 1.00 93.12 85 ARG A CA 1
ATOM 680 C C . ARG A 1 85 ? -7.388 -7.930 8.298 1.00 93.12 85 ARG A C 1
ATOM 682 O O . ARG A 1 85 ? -8.162 -8.242 9.202 1.00 93.12 85 ARG A O 1
ATOM 689 N N . LEU A 1 86 ? -6.198 -7.378 8.547 1.00 92.88 86 LEU A N 1
ATOM 690 C CA . LEU A 1 86 ? -5.784 -6.985 9.897 1.00 92.88 86 LEU A CA 1
ATOM 691 C C . LEU A 1 86 ? -6.639 -5.828 10.428 1.00 92.88 86 LEU A C 1
ATOM 693 O O . LEU A 1 86 ? -6.973 -5.808 11.611 1.00 92.88 86 LEU A O 1
ATOM 697 N N . ARG A 1 87 ? -7.017 -4.879 9.566 1.00 89.75 87 ARG A N 1
ATOM 698 C CA . ARG A 1 87 ? -7.877 -3.744 9.920 1.00 89.75 87 ARG A CA 1
ATOM 699 C C . ARG A 1 87 ? -9.295 -4.198 10.272 1.00 89.75 87 ARG A C 1
ATOM 701 O O . ARG A 1 87 ? -9.846 -3.729 11.263 1.00 89.75 87 ARG A O 1
ATOM 708 N N . GLU A 1 88 ? -9.854 -5.141 9.520 1.00 90.56 88 GLU A N 1
ATOM 709 C CA . GLU A 1 88 ? -11.169 -5.736 9.793 1.00 90.56 88 GLU A CA 1
ATOM 710 C C . GLU A 1 88 ? -11.193 -6.493 11.131 1.00 90.56 88 GLU A C 1
ATOM 712 O O . GLU A 1 88 ? -12.144 -6.375 11.909 1.00 90.56 88 GLU A O 1
ATOM 717 N N . GLN A 1 89 ? -10.121 -7.231 11.438 1.00 89.69 89 GLN A N 1
ATOM 718 C CA . GLN A 1 89 ? -9.961 -7.910 12.729 1.00 89.69 89 GLN A CA 1
ATOM 719 C C . GLN A 1 89 ? -9.841 -6.913 13.886 1.00 89.69 89 GLN A C 1
ATOM 721 O O . GLN A 1 89 ? -10.461 -7.117 14.927 1.00 89.69 89 GLN A O 1
ATOM 726 N N . GLU A 1 90 ? -9.098 -5.816 13.702 1.00 87.50 90 GLU A N 1
ATOM 727 C CA . GLU A 1 90 ? -9.027 -4.729 14.685 1.00 87.50 90 GLU A CA 1
ATOM 728 C C . GLU A 1 90 ? -10.388 -4.090 14.954 1.00 87.50 90 GLU A C 1
ATOM 730 O O . GLU A 1 90 ? -10.725 -3.835 16.108 1.00 87.50 90 GLU A O 1
ATOM 735 N N . ALA A 1 91 ? -11.175 -3.847 13.905 1.00 83.25 91 ALA A N 1
ATOM 736 C CA . ALA A 1 91 ? -12.501 -3.253 14.030 1.00 83.25 91 ALA A CA 1
ATOM 737 C C . ALA A 1 91 ? -13.508 -4.180 14.731 1.00 83.25 91 ALA A C 1
ATOM 739 O O . ALA A 1 91 ? -14.445 -3.696 15.357 1.00 83.25 91 ALA A O 1
ATOM 740 N N . SER A 1 92 ? -13.314 -5.499 14.638 1.00 81.19 92 SER A N 1
ATOM 741 C CA . SER A 1 92 ? -14.200 -6.503 15.245 1.00 81.19 92 SER A CA 1
ATOM 742 C C . SER A 1 92 ? -13.878 -6.810 16.716 1.00 81.19 92 SER A C 1
ATOM 744 O O . SER A 1 92 ? -14.685 -7.432 17.400 1.00 81.19 92 SER A O 1
ATOM 746 N N . ASP A 1 93 ? -12.697 -6.410 17.195 1.00 74.00 93 ASP A N 1
ATOM 747 C CA . ASP A 1 93 ? -12.164 -6.701 18.539 1.00 74.00 93 ASP A CA 1
ATOM 748 C C . ASP A 1 93 ? -12.158 -5.458 19.465 1.00 74.00 93 ASP A C 1
ATOM 750 O O . ASP A 1 93 ? -11.521 -5.447 20.527 1.00 74.00 93 ASP A O 1
ATOM 754 N N . GLY A 1 94 ? -12.819 -4.381 19.033 1.00 59.06 94 GLY A N 1
ATOM 755 C CA . GLY A 1 94 ? -13.030 -3.135 19.779 1.00 59.06 94 GLY A CA 1
ATOM 756 C C . GLY A 1 94 ? -14.451 -3.019 20.303 1.00 59.06 94 GLY A C 1
ATOM 757 O O . GLY A 1 94 ? -14.589 -2.515 21.439 1.00 59.06 94 GLY A O 1
#